Protein AF-A0A5C7QKA4-F1 (afdb_monomer_lite)

Secondary structure (DSSP, 8-state):
-PPPPP--------SS---------PPPEEEE-TTGGGS-S-SS---HHHHS-TT-PPEEP-S--SEEEEEEEEETT-EEEE--EEEEEEESTTSPPEEPPBTTS-SEEE----TTTSEE-SSEEE----HHHHPEE-TT-SEEEEEEEE--EEES--TT-EEEEEE-

Foldseek 3Di:
DDDDDDDDPPPPPPPDPDPDQPDDKDDKDFQFAFLCLQDAQALDDDACVPRAPPVGDWDFAPDRFFWKWKKKKAFQPWFFDDFWKKFKWFAADPDGTDTWAWL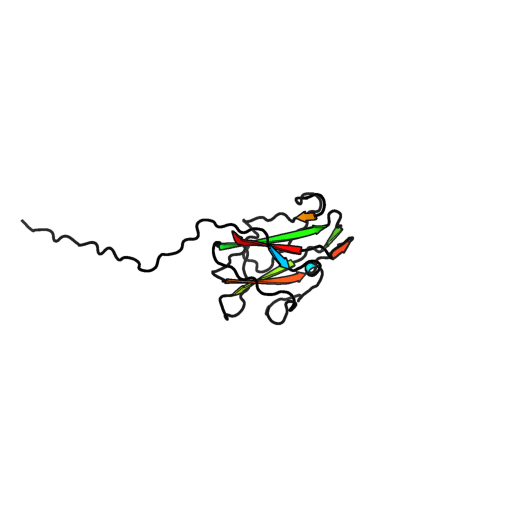QRDRIDTRDDDSPPFDDPPTIGMGDIDNNGGITGNVPGRIMHMGINDGTDTPDDRRGMTMIMMGD

Sequence (168 aa):
MALATATTWQSGRIATGEYIPVGGQSNWQTLIAAGEVATLDAATLTNPDTQIASTRAPIKLLGGGTNLLVRLKYDVGFALTTNPVIKVFGRTGTDGWMPLVNQAALTLTTLVIDTTNDTSDGTFKYTTVYVSLQAMDLLGCQEIVGGVTTALSGVGTTSNAVVQFKVI

Radius of gyration: 21.32 Å; chains: 1; bounding box: 40×47×83 Å

pLDDT: mean 89.73, std 13.05, range [50.25, 98.38]

Structure (mmCIF, N/CA/C/O backbone):
data_AF-A0A5C7QKA4-F1
#
_entry.id   AF-A0A5C7QKA4-F1
#
loop_
_atom_site.group_PDB
_atom_site.id
_atom_site.type_symbol
_atom_site.label_atom_id
_atom_site.label_alt_id
_atom_site.label_comp_id
_atom_site.label_asym_id
_atom_site.label_entity_id
_atom_site.label_seq_id
_atom_site.pdbx_PDB_ins_code
_atom_site.Cartn_x
_atom_site.Cartn_y
_atom_site.Cartn_z
_atom_site.occupancy
_atom_site.B_iso_or_equiv
_atom_site.auth_seq_id
_atom_site.auth_comp_id
_atom_site.auth_asym_id
_atom_site.auth_atom_id
_atom_site.pdbx_PDB_model_num
ATOM 1 N N . MET A 1 1 ? 19.345 32.282 -64.508 1.00 51.41 1 MET A N 1
ATOM 2 C CA . MET A 1 1 ? 18.080 31.839 -63.886 1.00 51.41 1 MET A CA 1
ATOM 3 C C . MET A 1 1 ? 18.351 30.465 -63.288 1.00 51.41 1 MET A C 1
ATOM 5 O O . MET A 1 1 ? 18.479 29.510 -64.039 1.00 51.41 1 MET A O 1
ATOM 9 N N . ALA A 1 2 ? 18.646 30.403 -61.987 1.00 50.25 2 ALA A N 1
ATOM 10 C CA . ALA A 1 2 ? 19.114 29.186 -61.318 1.00 50.25 2 ALA A CA 1
ATOM 11 C C . ALA A 1 2 ? 17.922 28.429 -60.715 1.00 50.25 2 ALA A C 1
ATOM 13 O O . ALA A 1 2 ? 17.112 29.019 -60.003 1.00 50.25 2 ALA A O 1
ATOM 14 N N . LEU A 1 3 ? 17.806 27.146 -61.055 1.00 58.91 3 LEU A N 1
ATOM 15 C CA . LEU A 1 3 ? 16.733 26.248 -60.636 1.00 58.91 3 LEU A CA 1
ATOM 16 C C . LEU A 1 3 ? 17.031 25.745 -59.212 1.00 58.91 3 LEU A C 1
ATOM 18 O O . LEU A 1 3 ? 18.079 25.145 -58.984 1.00 58.91 3 LEU A O 1
ATOM 22 N N . ALA A 1 4 ? 16.144 26.014 -58.252 1.00 59.12 4 ALA A N 1
ATOM 23 C CA . ALA A 1 4 ? 16.288 25.540 -56.878 1.00 59.12 4 ALA A CA 1
ATOM 24 C C . ALA A 1 4 ? 15.958 24.040 -56.788 1.00 59.12 4 ALA A C 1
ATOM 26 O O . ALA A 1 4 ? 14.862 23.613 -57.152 1.00 59.12 4 ALA A O 1
ATOM 27 N N . THR A 1 5 ? 16.909 23.242 -56.305 1.00 70.12 5 THR A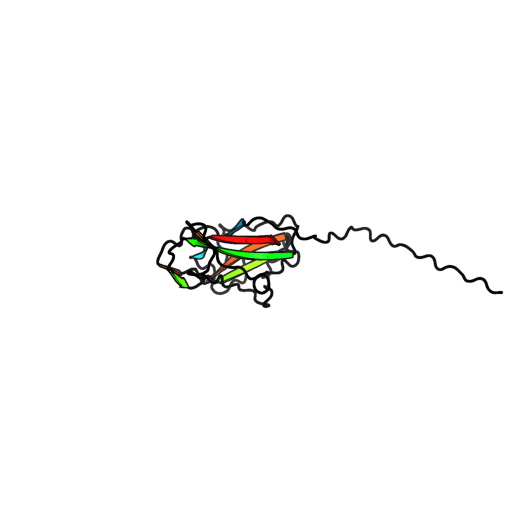 N 1
ATOM 28 C CA . THR A 1 5 ? 16.753 21.801 -56.075 1.00 70.12 5 THR A CA 1
ATOM 29 C C . THR A 1 5 ? 15.836 21.563 -54.874 1.00 70.12 5 THR A C 1
ATOM 31 O O . THR A 1 5 ? 16.138 21.997 -53.764 1.00 70.12 5 THR A O 1
ATOM 34 N N . ALA A 1 6 ? 14.713 20.875 -55.089 1.00 62.97 6 ALA A N 1
ATOM 35 C CA . ALA A 1 6 ? 13.759 20.543 -54.037 1.00 62.97 6 ALA A CA 1
ATOM 36 C C . ALA A 1 6 ? 14.354 19.523 -53.052 1.00 62.97 6 ALA A C 1
ATOM 38 O O . ALA A 1 6 ? 14.707 18.405 -53.429 1.00 62.97 6 ALA A O 1
ATOM 39 N N . THR A 1 7 ? 14.443 19.903 -51.778 1.00 67.81 7 THR A N 1
ATOM 40 C CA . THR A 1 7 ? 14.780 19.001 -50.675 1.00 67.81 7 THR A CA 1
ATOM 41 C C . THR A 1 7 ? 13.595 18.070 -50.425 1.00 67.81 7 THR A C 1
ATOM 43 O O . THR A 1 7 ? 12.557 18.483 -49.910 1.00 67.81 7 THR A O 1
ATOM 46 N N . THR A 1 8 ? 13.722 16.806 -50.815 1.00 62.44 8 THR A N 1
ATOM 47 C CA . THR A 1 8 ? 12.747 15.766 -50.478 1.00 62.44 8 THR A CA 1
ATOM 48 C C . THR A 1 8 ? 12.773 15.506 -48.975 1.00 62.44 8 THR A C 1
ATOM 50 O O . THR A 1 8 ? 13.765 14.999 -48.451 1.00 62.44 8 THR A O 1
ATOM 53 N N . TRP A 1 9 ? 11.676 15.823 -48.289 1.00 56.75 9 TRP A N 1
ATOM 54 C CA . TRP A 1 9 ? 11.421 15.366 -46.927 1.00 56.75 9 TRP A CA 1
ATOM 55 C C . TRP A 1 9 ? 11.345 13.840 -46.925 1.00 56.75 9 TRP A C 1
ATOM 57 O O . TRP A 1 9 ? 10.376 13.254 -47.407 1.00 56.75 9 TRP A O 1
ATOM 67 N N . GLN A 1 10 ? 12.374 13.181 -46.397 1.00 55.84 10 GLN A N 1
ATOM 68 C CA . GLN A 1 10 ? 12.276 11.768 -46.066 1.00 55.84 10 GLN A CA 1
ATOM 69 C C . GLN A 1 10 ? 11.351 11.648 -44.856 1.00 55.84 10 GLN A C 1
ATOM 71 O O . GLN A 1 10 ? 11.748 11.927 -43.727 1.00 55.84 10 GLN A O 1
ATOM 76 N N . SER A 1 11 ? 10.098 11.255 -45.087 1.00 56.69 11 SER A N 1
ATOM 77 C CA . SER A 1 11 ? 9.215 10.814 -44.012 1.00 56.69 11 SER A CA 1
ATOM 78 C C . SER A 1 11 ? 9.767 9.494 -43.474 1.00 56.69 11 SER A C 1
ATOM 80 O O . SER A 1 11 ? 9.413 8.412 -43.951 1.00 56.69 11 SER A O 1
ATOM 82 N N . GLY A 1 12 ? 10.688 9.580 -42.516 1.00 56.38 12 GLY A N 1
ATOM 83 C CA . GLY A 1 12 ? 11.080 8.440 -41.707 1.00 56.38 12 GLY A CA 1
ATOM 84 C C . GLY A 1 12 ? 9.838 7.945 -40.983 1.00 56.38 12 GLY A C 1
ATOM 85 O O . GLY A 1 12 ? 9.370 8.573 -40.037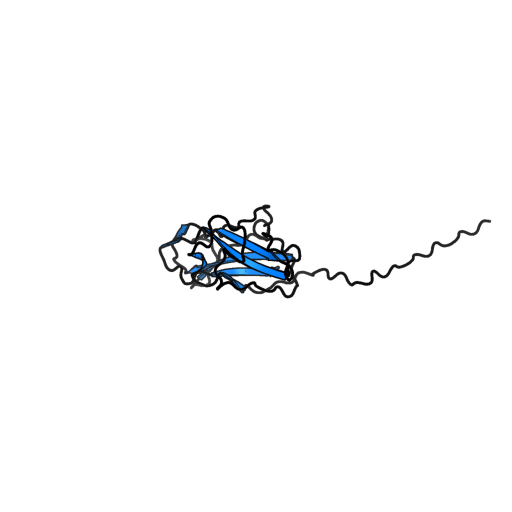 1.00 56.38 12 GLY A O 1
ATOM 86 N N . ARG A 1 13 ? 9.259 6.836 -41.449 1.00 51.62 13 ARG A N 1
ATOM 87 C CA . ARG A 1 13 ? 8.321 6.074 -40.628 1.00 51.62 13 ARG A CA 1
ATOM 88 C C . ARG A 1 13 ? 9.113 5.619 -39.406 1.00 51.62 13 ARG A C 1
ATOM 90 O O . ARG A 1 13 ? 9.989 4.770 -39.547 1.00 51.62 13 ARG A O 1
ATOM 97 N N . ILE A 1 14 ? 8.822 6.181 -38.234 1.00 60.06 14 ILE A N 1
ATOM 98 C CA . ILE A 1 14 ? 9.251 5.601 -36.959 1.00 60.06 14 ILE A CA 1
ATOM 99 C C . ILE A 1 14 ? 8.528 4.256 -36.863 1.00 60.06 14 ILE A C 1
ATOM 101 O O . ILE A 1 14 ? 7.342 4.175 -36.551 1.00 60.06 14 ILE A O 1
ATOM 105 N N . ALA A 1 15 ? 9.218 3.199 -37.282 1.00 56.41 15 ALA A N 1
ATOM 106 C CA . ALA A 1 15 ? 8.706 1.841 -37.335 1.00 56.41 15 ALA A CA 1
ATOM 107 C C . ALA A 1 15 ? 8.800 1.186 -35.953 1.00 56.41 15 ALA A C 1
ATOM 109 O O . ALA A 1 15 ? 9.535 0.230 -35.773 1.00 56.41 15 ALA A O 1
ATOM 110 N N . THR A 1 16 ? 8.043 1.721 -35.001 1.00 63.16 16 THR A N 1
ATOM 111 C CA . THR A 1 16 ? 7.583 1.080 -33.762 1.00 63.16 16 THR A CA 1
ATOM 112 C C . THR A 1 16 ? 6.539 2.034 -33.207 1.00 63.16 16 THR A C 1
ATOM 114 O O . THR A 1 16 ? 6.888 3.152 -32.837 1.00 63.16 16 THR A O 1
ATOM 117 N N . GLY A 1 17 ? 5.261 1.650 -33.226 1.00 57.22 17 GLY A N 1
ATOM 118 C CA . GLY A 1 17 ? 4.212 2.480 -32.642 1.00 57.22 17 GLY A CA 1
ATOM 119 C C . GLY A 1 17 ? 4.546 2.740 -31.179 1.00 57.22 17 GLY A C 1
ATOM 120 O O . GLY A 1 17 ? 4.571 1.806 -30.382 1.00 57.22 17 GLY A O 1
ATOM 121 N N . GLU A 1 18 ? 4.857 3.989 -30.847 1.00 56.31 18 GLU A N 1
ATOM 122 C CA . GLU A 1 18 ? 5.005 4.416 -29.465 1.00 56.31 18 GLU A CA 1
ATOM 123 C C . GLU A 1 18 ? 3.624 4.305 -28.820 1.00 56.31 18 GLU A C 1
ATOM 125 O O . GLU A 1 18 ? 2.688 5.027 -29.176 1.00 56.31 18 GLU A O 1
ATOM 130 N N . TYR A 1 19 ? 3.459 3.322 -27.935 1.00 62.09 19 TYR A N 1
ATOM 131 C CA . TYR A 1 19 ? 2.238 3.192 -27.158 1.00 62.09 19 TYR A CA 1
ATOM 132 C C . TYR A 1 19 ? 2.259 4.278 -26.087 1.00 62.09 19 TYR A C 1
ATOM 134 O O . TYR A 1 19 ? 2.856 4.103 -25.027 1.00 62.09 19 TYR A O 1
ATOM 142 N N . ILE A 1 20 ? 1.632 5.412 -26.388 1.00 59.00 20 ILE A N 1
ATOM 143 C CA . ILE A 1 20 ? 1.390 6.462 -25.404 1.00 59.00 20 ILE A CA 1
ATOM 144 C C . ILE A 1 20 ? 0.131 6.051 -24.631 1.00 59.00 20 ILE A C 1
ATOM 146 O O . ILE A 1 20 ? -0.958 6.058 -25.216 1.00 59.00 20 ILE A O 1
ATOM 150 N N . PRO A 1 21 ? 0.232 5.654 -23.349 1.00 59.06 21 PRO A N 1
ATOM 151 C CA . PRO A 1 21 ? -0.942 5.287 -22.574 1.00 59.06 21 PRO A CA 1
ATOM 152 C C . PRO A 1 21 ? -1.863 6.505 -22.437 1.00 59.06 21 PRO A C 1
ATOM 154 O O . PRO A 1 21 ? -1.551 7.479 -21.756 1.00 59.06 21 PRO A O 1
ATOM 157 N N . VAL A 1 22 ? -3.021 6.445 -23.091 1.00 60.91 22 VAL A N 1
ATOM 158 C CA . VAL A 1 22 ? -4.112 7.401 -22.895 1.00 60.91 22 VAL A CA 1
ATOM 159 C C . VAL A 1 22 ? -4.922 6.961 -21.675 1.00 60.91 22 VAL A C 1
ATOM 161 O O . VAL A 1 22 ? -5.822 6.141 -21.790 1.00 60.91 22 VAL A O 1
ATOM 164 N N . GLY A 1 23 ? -4.528 7.459 -20.497 1.00 63.44 23 GLY A N 1
ATOM 165 C CA . GLY A 1 23 ? -5.250 7.384 -19.216 1.00 63.44 23 GLY A CA 1
ATOM 166 C C . GLY A 1 23 ? -6.100 6.130 -18.982 1.00 63.44 23 GLY A C 1
ATOM 167 O O . GLY A 1 23 ? -7.328 6.204 -19.020 1.00 63.44 23 GLY A O 1
ATOM 168 N N . GLY A 1 24 ? -5.467 4.984 -18.724 1.00 70.44 24 GLY A N 1
ATOM 169 C CA . GLY A 1 24 ? -6.159 3.790 -18.245 1.00 70.44 24 GLY A CA 1
ATOM 170 C C . GLY A 1 24 ? -6.223 3.789 -16.720 1.00 70.44 24 GLY A C 1
ATOM 171 O O . GLY A 1 24 ? -5.209 3.957 -16.056 1.00 70.44 24 GLY A O 1
ATOM 172 N N . GLN A 1 25 ? -7.409 3.577 -16.146 1.00 86.31 25 GLN A N 1
ATOM 173 C CA . GLN A 1 25 ? -7.552 3.361 -14.705 1.00 86.31 25 GLN A CA 1
ATOM 174 C C . GLN A 1 25 ? -7.963 1.924 -14.405 1.00 86.31 25 GLN A C 1
ATOM 176 O O . GLN A 1 25 ? -8.920 1.411 -14.985 1.00 86.31 25 GLN A O 1
ATOM 181 N N . SER A 1 26 ? -7.292 1.297 -13.440 1.00 91.19 26 SER A N 1
ATOM 182 C CA . SER A 1 26 ? -7.712 0.002 -12.905 1.00 91.19 26 SER A CA 1
ATOM 183 C C . SER A 1 26 ? -8.788 0.155 -11.822 1.00 91.19 26 SER A C 1
ATOM 185 O O . SER A 1 26 ? -9.019 1.235 -11.264 1.00 91.19 26 SER A O 1
ATOM 187 N N . ASN A 1 27 ? -9.428 -0.958 -11.465 1.00 93.81 27 ASN A N 1
ATOM 188 C CA . ASN A 1 27 ? -10.133 -1.060 -10.187 1.00 93.81 27 ASN A CA 1
ATOM 189 C C . ASN A 1 27 ? -9.127 -1.133 -9.029 1.00 93.81 27 ASN A C 1
ATOM 191 O O . ASN A 1 27 ? -7.951 -1.443 -9.237 1.00 93.81 27 ASN A O 1
ATOM 195 N N . TRP A 1 28 ? -9.599 -0.865 -7.809 1.00 95.69 28 TRP A N 1
ATOM 196 C CA . TRP A 1 28 ? -8.817 -1.121 -6.601 1.00 95.69 28 TRP A CA 1
ATOM 197 C C . TRP A 1 28 ? -8.614 -2.626 -6.418 1.00 95.69 28 TRP A C 1
ATOM 199 O O . TRP A 1 28 ? -9.577 -3.394 -6.447 1.00 95.69 28 TRP A O 1
ATOM 209 N N . GLN A 1 29 ? -7.370 -3.035 -6.212 1.00 95.88 29 GLN A N 1
ATOM 210 C CA . GLN A 1 29 ? -6.958 -4.422 -6.011 1.00 95.88 29 GLN A CA 1
ATOM 211 C C . GLN A 1 29 ? -6.142 -4.545 -4.723 1.00 95.88 29 GLN A C 1
ATOM 213 O O . GLN A 1 29 ? -5.640 -3.555 -4.200 1.00 95.88 29 GLN A O 1
ATOM 218 N N . THR A 1 30 ? -6.037 -5.752 -4.176 1.00 96.75 30 THR A N 1
ATOM 219 C CA . THR A 1 30 ? -5.300 -6.002 -2.930 1.00 96.75 30 THR A CA 1
ATOM 220 C C . THR A 1 30 ? -3.793 -5.984 -3.178 1.00 96.75 30 THR A C 1
ATOM 222 O O . THR A 1 30 ? -3.312 -6.729 -4.024 1.00 96.75 30 THR A O 1
ATOM 225 N N . LEU A 1 31 ? -3.063 -5.159 -2.421 1.00 96.38 31 LEU A N 1
ATOM 226 C CA . LEU A 1 31 ? -1.596 -5.128 -2.376 1.00 96.38 31 LEU A CA 1
ATOM 227 C C . LEU A 1 31 ? -1.052 -5.948 -1.200 1.00 96.38 31 LEU A C 1
ATOM 229 O O . LEU A 1 31 ? -0.144 -6.752 -1.373 1.00 96.38 31 LEU A O 1
ATOM 233 N N . ILE A 1 32 ? -1.610 -5.732 -0.005 1.00 96.75 32 ILE A N 1
ATOM 234 C CA . ILE A 1 32 ? -1.278 -6.462 1.227 1.00 96.75 32 ILE A CA 1
ATOM 235 C C . ILE A 1 32 ? -2.584 -7.023 1.774 1.00 96.75 32 ILE A C 1
ATOM 237 O O . ILE A 1 32 ? -3.567 -6.283 1.892 1.00 96.75 32 ILE A O 1
ATOM 241 N N . ALA A 1 33 ? -2.601 -8.326 2.058 1.00 96.38 33 ALA A N 1
ATOM 242 C CA . ALA A 1 33 ? -3.812 -9.042 2.429 1.00 96.38 33 ALA A CA 1
ATOM 243 C C . ALA A 1 33 ? -4.352 -8.614 3.804 1.00 96.38 33 ALA A C 1
ATOM 245 O O . ALA A 1 33 ? -3.715 -7.879 4.562 1.00 96.38 33 ALA A O 1
ATOM 246 N N . ALA A 1 34 ? -5.568 -9.069 4.106 1.00 96.25 34 ALA A N 1
ATOM 247 C CA . ALA A 1 34 ? -6.276 -8.717 5.329 1.00 96.25 34 ALA A CA 1
ATOM 248 C C . ALA A 1 34 ? -5.468 -9.114 6.578 1.00 96.25 34 ALA A C 1
ATOM 250 O O . ALA A 1 34 ? -4.982 -10.240 6.677 1.00 96.25 34 ALA A O 1
ATOM 251 N N . GLY A 1 35 ? -5.290 -8.173 7.509 1.00 94.88 35 GLY A N 1
ATOM 252 C CA . GLY A 1 35 ? -4.571 -8.382 8.770 1.00 94.88 35 GLY A CA 1
ATOM 253 C C . GLY A 1 35 ? -3.049 -8.299 8.663 1.00 94.88 35 GLY A C 1
ATOM 254 O O . GLY A 1 35 ? -2.380 -7.999 9.651 1.00 94.88 35 GLY A O 1
ATOM 255 N N . GLU A 1 36 ? -2.486 -8.469 7.469 1.00 96.44 36 GLU A N 1
ATOM 256 C CA . GLU A 1 36 ? -1.035 -8.460 7.281 1.00 96.44 36 GLU A CA 1
ATOM 257 C C . GLU A 1 36 ? -0.420 -7.067 7.483 1.00 96.44 36 GLU A C 1
ATOM 259 O O . GLU A 1 36 ? 0.742 -6.962 7.859 1.00 96.44 36 GLU A O 1
ATOM 264 N N . VAL A 1 37 ? -1.201 -5.991 7.326 1.00 96.75 37 VAL A N 1
ATOM 265 C CA . VAL A 1 37 ? -0.745 -4.611 7.580 1.00 96.75 37 VAL A CA 1
ATOM 266 C C . VAL A 1 37 ? -0.427 -4.337 9.060 1.00 96.75 37 VAL A C 1
ATOM 268 O O . VAL A 1 37 ? 0.275 -3.378 9.376 1.00 96.75 37 VAL A O 1
ATOM 271 N N . ALA A 1 38 ? -0.916 -5.178 9.976 1.00 96.69 38 ALA A N 1
ATOM 272 C CA . ALA A 1 38 ? -0.594 -5.116 11.402 1.00 96.69 38 ALA A CA 1
ATOM 273 C C . ALA A 1 38 ? 0.694 -5.880 11.765 1.00 96.69 38 ALA A C 1
ATOM 275 O O . ALA A 1 38 ? 1.092 -5.896 12.929 1.00 96.69 38 ALA A O 1
ATOM 276 N N . THR A 1 39 ? 1.356 -6.502 10.785 1.00 96.38 39 THR A N 1
ATOM 277 C CA . THR A 1 39 ? 2.625 -7.211 10.975 1.00 96.38 39 THR A CA 1
ATOM 278 C C . THR A 1 39 ? 3.740 -6.463 10.258 1.00 96.38 39 THR A C 1
ATOM 280 O O . THR A 1 39 ? 3.633 -6.139 9.079 1.00 96.38 39 THR A O 1
ATOM 283 N N . LEU A 1 40 ? 4.818 -6.176 10.984 1.00 97.00 40 LEU A N 1
ATOM 284 C CA . LEU A 1 40 ? 6.020 -5.576 10.418 1.00 97.00 40 LEU A CA 1
ATOM 285 C C . LEU A 1 40 ? 6.784 -6.627 9.603 1.00 97.00 40 LEU A C 1
ATOM 287 O O . LEU A 1 40 ? 7.111 -7.679 10.146 1.00 97.00 40 LEU A O 1
ATOM 291 N N . ASP A 1 41 ? 7.131 -6.317 8.353 1.00 97.44 41 ASP A N 1
ATOM 292 C CA . ASP A 1 41 ? 8.052 -7.152 7.569 1.00 97.44 41 ASP A CA 1
ATOM 293 C C . ASP A 1 41 ? 9.504 -6.860 7.967 1.00 97.44 41 ASP A C 1
ATOM 295 O O . ASP A 1 41 ? 10.243 -7.738 8.405 1.00 97.44 41 ASP A O 1
ATOM 299 N N . ALA A 1 42 ? 9.911 -5.590 7.872 1.00 97.06 42 ALA A N 1
ATOM 300 C CA . ALA A 1 42 ? 11.199 -5.112 8.360 1.00 97.06 42 ALA A CA 1
ATOM 301 C C . ALA A 1 42 ? 11.158 -3.599 8.589 1.00 97.06 42 ALA A C 1
ATOM 303 O O . ALA A 1 42 ? 10.588 -2.866 7.787 1.00 97.06 42 ALA A O 1
ATOM 304 N N . ALA A 1 43 ? 11.841 -3.106 9.627 1.00 95.50 43 ALA A N 1
ATOM 305 C CA . ALA A 1 43 ? 11.967 -1.662 9.864 1.00 95.50 43 ALA A CA 1
ATOM 306 C C . ALA A 1 43 ? 12.642 -0.935 8.682 1.00 95.50 43 ALA A C 1
ATOM 308 O O . ALA A 1 43 ? 12.269 0.185 8.338 1.00 95.50 43 ALA A O 1
ATOM 309 N N . THR A 1 44 ? 13.587 -1.613 8.020 1.00 96.38 44 THR A N 1
ATOM 310 C CA . THR A 1 44 ? 14.250 -1.143 6.799 1.00 96.38 44 THR A CA 1
ATOM 311 C C . THR A 1 44 ? 14.136 -2.211 5.714 1.00 96.38 44 THR A C 1
ATOM 313 O O . THR A 1 44 ? 14.844 -3.219 5.743 1.00 96.38 44 THR A O 1
ATOM 316 N N . LEU A 1 45 ? 13.253 -1.979 4.740 1.00 96.12 45 LEU A N 1
ATOM 317 C CA . LEU A 1 45 ? 13.076 -2.851 3.576 1.00 96.12 45 LEU A CA 1
ATOM 318 C C . LEU A 1 45 ? 14.055 -2.473 2.454 1.00 96.12 45 LEU A C 1
ATOM 320 O O . LEU A 1 45 ? 13.989 -1.371 1.893 1.00 96.12 45 LEU A O 1
ATOM 324 N N . THR A 1 46 ? 14.949 -3.399 2.121 1.00 96.06 46 THR A N 1
ATOM 325 C CA . THR A 1 46 ? 15.964 -3.296 1.063 1.00 96.06 46 THR A CA 1
ATOM 326 C C . THR A 1 46 ? 15.854 -4.415 0.030 1.00 96.06 46 THR A C 1
ATOM 328 O O . THR A 1 46 ? 16.120 -4.154 -1.138 1.00 96.06 46 THR A O 1
ATOM 331 N N . ASN A 1 47 ? 15.436 -5.621 0.427 1.00 94.56 47 ASN A N 1
ATOM 332 C CA . ASN A 1 47 ? 15.263 -6.772 -0.452 1.00 94.56 47 ASN A CA 1
ATOM 333 C C . ASN A 1 47 ? 13.865 -7.401 -0.277 1.00 94.56 47 ASN A C 1
ATOM 335 O O . ASN A 1 47 ? 13.630 -8.116 0.701 1.00 94.56 47 ASN A O 1
ATOM 339 N N . PRO A 1 48 ? 12.945 -7.176 -1.231 1.00 95.06 48 PRO A N 1
ATOM 340 C CA . PRO A 1 48 ? 11.600 -7.741 -1.185 1.00 95.06 48 PRO A CA 1
ATOM 341 C C . PRO A 1 48 ? 11.548 -9.267 -1.137 1.00 95.06 48 PRO A C 1
ATOM 343 O O . PRO A 1 48 ? 10.704 -9.799 -0.425 1.00 95.06 48 PRO A O 1
ATOM 346 N N . ASP A 1 49 ? 12.450 -9.968 -1.832 1.00 93.94 49 ASP A N 1
ATOM 347 C CA . ASP A 1 49 ? 12.379 -11.431 -1.972 1.00 93.94 49 ASP A CA 1
ATOM 348 C C . ASP A 1 49 ? 12.609 -12.170 -0.646 1.00 93.94 49 ASP A C 1
ATOM 350 O O . ASP A 1 49 ? 12.169 -13.307 -0.483 1.00 93.94 49 ASP A O 1
ATOM 354 N N . THR A 1 50 ? 13.315 -11.545 0.301 1.00 94.44 50 THR A N 1
ATOM 355 C CA . THR A 1 50 ? 13.671 -12.169 1.584 1.00 94.44 50 THR A CA 1
ATOM 356 C C . THR A 1 50 ? 13.001 -11.528 2.788 1.00 94.44 50 THR A C 1
ATOM 358 O O . THR A 1 50 ? 12.941 -12.159 3.842 1.00 94.44 50 THR A O 1
ATOM 361 N N . GLN A 1 51 ? 12.537 -10.282 2.668 1.00 96.44 51 GLN A N 1
ATOM 362 C CA . GLN A 1 51 ? 12.002 -9.533 3.804 1.00 96.44 51 GLN A CA 1
ATOM 363 C C . GLN A 1 51 ? 10.480 -9.435 3.801 1.00 96.44 51 GLN A C 1
ATOM 365 O O . GLN A 1 51 ? 9.903 -9.326 4.875 1.00 96.44 51 GLN A O 1
ATOM 370 N N . ILE A 1 52 ? 9.829 -9.459 2.636 1.00 94.25 52 ILE A N 1
ATOM 371 C CA . ILE A 1 52 ? 8.366 -9.426 2.566 1.00 94.25 52 ILE A CA 1
ATOM 372 C C . ILE A 1 52 ? 7.835 -10.843 2.775 1.00 94.25 52 ILE A C 1
ATOM 374 O O . ILE A 1 52 ? 8.391 -11.806 2.243 1.00 94.25 52 ILE A O 1
ATOM 378 N N . ALA A 1 53 ? 6.754 -10.972 3.547 1.00 86.44 53 ALA A N 1
ATOM 379 C CA . ALA A 1 53 ? 6.091 -12.253 3.761 1.00 86.44 53 ALA A CA 1
ATOM 380 C C . ALA A 1 53 ? 5.842 -12.998 2.434 1.00 86.44 53 ALA A C 1
ATOM 382 O O . ALA A 1 53 ? 5.263 -12.450 1.496 1.00 86.44 53 ALA A O 1
ATOM 383 N N . SER A 1 54 ? 6.231 -14.274 2.374 1.00 79.25 54 SER A N 1
ATOM 384 C CA . SER A 1 54 ? 6.127 -15.110 1.166 1.00 79.25 54 SER A CA 1
ATOM 385 C C . SER A 1 54 ? 4.690 -15.347 0.689 1.00 79.25 54 SER A C 1
ATOM 387 O O . SER A 1 54 ? 4.473 -15.781 -0.441 1.00 79.25 54 SER A O 1
ATOM 389 N N . THR A 1 55 ? 3.699 -15.039 1.529 1.00 82.06 55 THR A N 1
ATOM 390 C CA . THR A 1 55 ? 2.274 -15.017 1.176 1.00 82.06 55 THR A CA 1
ATOM 391 C C . THR A 1 55 ? 1.926 -13.902 0.188 1.00 82.06 55 THR A C 1
ATOM 393 O O . THR A 1 55 ? 0.907 -13.995 -0.498 1.00 82.06 55 THR A O 1
ATOM 396 N N . ARG A 1 56 ? 2.765 -12.864 0.062 1.00 86.12 56 ARG A N 1
ATOM 397 C CA . ARG A 1 56 ? 2.540 -11.724 -0.834 1.00 86.12 56 ARG A CA 1
ATOM 398 C C . ARG A 1 56 ? 3.209 -11.950 -2.179 1.00 86.12 56 ARG A C 1
ATOM 400 O O . ARG A 1 56 ? 4.369 -11.609 -2.397 1.00 86.12 56 ARG A O 1
ATOM 407 N N . ALA A 1 57 ? 2.441 -12.523 -3.098 1.00 86.38 57 ALA A N 1
ATOM 408 C CA . ALA A 1 57 ? 2.877 -12.693 -4.474 1.00 86.38 57 ALA A CA 1
ATOM 409 C C . ALA A 1 57 ? 3.028 -11.332 -5.186 1.00 86.38 57 ALA A C 1
ATOM 411 O O . ALA A 1 57 ? 2.174 -10.456 -5.014 1.00 86.38 57 ALA A O 1
ATOM 412 N N . PRO A 1 58 ? 4.058 -11.165 -6.037 1.00 92.00 58 PRO A N 1
ATOM 413 C CA . PRO A 1 58 ? 4.143 -10.044 -6.960 1.00 92.00 58 PRO A CA 1
ATOM 414 C C . PRO A 1 58 ? 2.885 -9.906 -7.813 1.00 92.00 58 PRO A C 1
ATOM 416 O O . PRO A 1 58 ? 2.380 -10.876 -8.386 1.00 92.00 58 PRO A O 1
ATOM 419 N N . ILE A 1 59 ? 2.403 -8.678 -7.937 1.00 93.50 59 ILE A N 1
ATOM 420 C CA . ILE A 1 59 ? 1.291 -8.334 -8.814 1.00 93.50 59 ILE A CA 1
ATOM 421 C C . ILE A 1 59 ? 1.852 -8.007 -10.189 1.00 93.50 59 ILE A C 1
ATOM 423 O O . ILE A 1 59 ? 2.710 -7.138 -10.316 1.00 93.50 59 ILE A O 1
ATOM 427 N N . LYS A 1 60 ? 1.310 -8.654 -11.222 1.00 93.38 60 LYS A N 1
ATOM 428 C CA . LYS A 1 60 ? 1.652 -8.376 -12.618 1.00 93.38 60 LYS A CA 1
ATOM 429 C C . LYS A 1 60 ? 0.759 -7.280 -13.185 1.00 93.38 60 LYS A C 1
ATOM 431 O O . LYS A 1 60 ? -0.465 -7.403 -13.186 1.00 93.38 60 LYS A O 1
ATOM 436 N N . LEU A 1 61 ? 1.382 -6.234 -13.706 1.00 91.62 61 LEU A N 1
ATOM 437 C CA . LEU A 1 61 ? 0.739 -5.140 -14.413 1.00 91.62 61 LEU A CA 1
ATOM 438 C C . LEU A 1 61 ? 0.646 -5.504 -15.896 1.00 91.62 61 LEU A C 1
ATOM 440 O O . LEU A 1 61 ? 1.654 -5.723 -16.561 1.00 91.62 61 LEU A O 1
ATOM 444 N N . LEU A 1 62 ? -0.571 -5.554 -16.435 1.00 83.81 62 LEU A N 1
ATOM 445 C CA . LEU A 1 62 ? -0.823 -5.898 -17.843 1.00 83.81 62 LEU A CA 1
ATOM 446 C C . LEU A 1 62 ? -0.666 -4.690 -18.795 1.00 83.81 62 LEU A C 1
ATOM 448 O O . LEU A 1 62 ? -1.175 -4.709 -19.913 1.00 83.81 62 LEU A O 1
ATOM 452 N N . GLY A 1 63 ? 0.039 -3.645 -18.348 1.00 73.56 63 GLY A N 1
ATOM 453 C CA . GLY A 1 63 ? 0.141 -2.344 -19.015 1.00 73.56 63 GLY A CA 1
ATOM 454 C C . GLY A 1 63 ? -1.065 -1.429 -18.756 1.00 73.56 63 GLY A C 1
ATOM 455 O O . GLY A 1 63 ? -2.092 -1.863 -18.238 1.00 73.56 63 GLY A O 1
ATOM 456 N N . GLY A 1 64 ? -0.939 -0.143 -19.110 1.00 75.69 64 GLY A N 1
ATOM 457 C CA . GLY A 1 64 ? -2.080 0.786 -19.176 1.00 75.69 64 GLY A CA 1
ATOM 458 C C . GLY A 1 64 ? -2.122 1.954 -18.183 1.00 75.69 64 GLY A C 1
ATOM 459 O O . GLY A 1 64 ? -3.088 2.705 -18.234 1.00 75.69 64 GLY A O 1
ATOM 460 N N . GLY A 1 65 ? -1.101 2.171 -17.352 1.00 84.12 65 GLY A N 1
ATOM 461 C CA . GLY A 1 65 ? -0.988 3.381 -16.528 1.00 84.12 65 GLY A CA 1
ATOM 462 C C . GLY A 1 65 ? 0.454 3.683 -16.142 1.00 84.12 65 GLY A C 1
ATOM 463 O O . GLY A 1 65 ? 1.340 2.844 -16.314 1.00 84.12 65 GLY A O 1
ATOM 464 N N . THR A 1 66 ? 0.687 4.907 -15.681 1.00 90.94 66 THR A N 1
ATOM 465 C CA . THR A 1 66 ? 2.024 5.425 -15.351 1.00 90.94 66 THR A CA 1
ATOM 466 C C . THR A 1 66 ? 2.225 5.559 -13.853 1.00 90.94 66 THR A C 1
ATOM 468 O O . THR A 1 66 ? 3.361 5.534 -13.388 1.00 90.94 66 THR A O 1
ATOM 471 N N . ASN A 1 67 ? 1.134 5.655 -13.091 1.00 93.94 67 ASN A N 1
ATOM 472 C CA . ASN A 1 67 ? 1.196 5.876 -11.660 1.00 93.94 67 ASN A CA 1
ATOM 473 C C . ASN A 1 67 ? 0.443 4.800 -10.880 1.00 93.94 67 ASN A C 1
ATOM 475 O O . ASN A 1 67 ? -0.593 4.283 -11.297 1.00 93.94 67 ASN A O 1
ATOM 479 N N . LEU A 1 68 ? 0.945 4.523 -9.684 1.00 95.25 68 LEU A N 1
ATOM 480 C CA . LEU A 1 68 ? 0.320 3.679 -8.683 1.00 95.25 68 LEU A CA 1
ATOM 481 C C . LEU A 1 68 ? -0.213 4.545 -7.541 1.00 95.25 68 LEU A C 1
ATOM 483 O O . LEU A 1 68 ? 0.510 5.346 -6.954 1.00 95.25 68 LEU A O 1
ATOM 487 N N . LEU A 1 69 ? -1.475 4.343 -7.188 1.00 96.44 69 LEU A N 1
ATOM 488 C CA . LEU A 1 69 ? -2.081 4.857 -5.968 1.00 96.44 69 LEU A CA 1
ATOM 489 C C . LEU A 1 69 ? -2.194 3.733 -4.949 1.00 96.44 69 LEU A C 1
ATOM 491 O O . LEU A 1 69 ? -2.531 2.607 -5.314 1.00 96.44 69 LEU A O 1
ATOM 495 N N . VAL A 1 70 ? -2.001 4.050 -3.670 1.00 97.44 70 VAL A N 1
ATOM 496 C CA . VAL A 1 70 ? -2.167 3.092 -2.575 1.00 97.44 70 VAL A CA 1
ATOM 497 C C . VAL A 1 70 ? -3.047 3.692 -1.484 1.00 97.44 70 VAL A C 1
ATOM 499 O O . VAL A 1 70 ? -2.910 4.865 -1.148 1.00 97.44 70 VAL A O 1
ATOM 502 N N . ARG A 1 71 ? -3.956 2.885 -0.934 1.00 97.81 71 ARG A N 1
ATOM 503 C CA . ARG A 1 71 ? -4.832 3.251 0.186 1.00 97.81 71 ARG A CA 1
ATOM 504 C C . ARG A 1 71 ? -4.950 2.112 1.187 1.00 97.81 71 ARG A C 1
ATOM 506 O O . ARG A 1 71 ? -4.746 0.951 0.839 1.00 97.81 71 ARG A O 1
ATOM 513 N N . LEU A 1 72 ? -5.370 2.432 2.401 1.00 98.38 72 LEU A N 1
ATOM 514 C CA . LEU A 1 72 ? -5.764 1.457 3.407 1.00 98.38 72 LEU A CA 1
ATOM 515 C C . LEU A 1 72 ? -7.291 1.382 3.498 1.00 98.38 72 LEU A C 1
ATOM 517 O O . LEU A 1 72 ? -7.966 2.403 3.613 1.00 98.38 72 LEU A O 1
ATOM 521 N N . LYS A 1 73 ? -7.817 0.160 3.476 1.00 98.12 73 LYS A N 1
ATOM 522 C CA . LYS A 1 73 ? -9.178 -0.188 3.889 1.00 98.12 73 LYS A CA 1
ATOM 523 C C . LYS A 1 73 ? -9.117 -0.710 5.326 1.00 98.12 73 LYS A C 1
ATOM 525 O O . LYS A 1 73 ? -8.313 -1.600 5.590 1.00 98.12 73 LYS A O 1
ATOM 530 N N . TYR A 1 74 ? -9.948 -0.198 6.228 1.00 98.06 74 TYR A N 1
ATOM 531 C CA . TYR A 1 74 ? -9.970 -0.588 7.646 1.00 98.06 74 TYR A CA 1
ATOM 532 C C . TYR A 1 74 ? -11.395 -0.573 8.220 1.00 98.06 74 TYR A C 1
ATOM 534 O O . TYR A 1 74 ? -12.283 0.042 7.634 1.00 98.06 74 TYR A O 1
ATOM 542 N N . ASP A 1 75 ? -11.644 -1.279 9.327 1.00 97.75 75 ASP A N 1
ATOM 543 C CA . ASP A 1 75 ? -12.982 -1.369 9.933 1.00 97.75 75 ASP A CA 1
ATOM 544 C C . ASP A 1 75 ? -13.465 -0.011 10.478 1.00 97.75 75 ASP A C 1
ATOM 546 O O . ASP A 1 75 ? -12.707 0.753 11.086 1.00 97.75 75 ASP A O 1
ATOM 550 N N . VAL A 1 76 ? -14.759 0.284 10.314 1.00 96.25 76 VAL A N 1
ATOM 551 C CA . VAL A 1 76 ? -15.395 1.417 11.003 1.00 96.25 76 VAL A CA 1
ATOM 552 C C . VAL A 1 76 ? -15.283 1.219 12.519 1.00 96.25 76 VAL A C 1
ATOM 554 O O . VAL A 1 76 ? -15.518 0.133 13.040 1.00 96.25 76 VAL A O 1
ATOM 557 N N . GLY A 1 77 ? -14.934 2.285 13.243 1.00 93.00 77 GLY A N 1
ATOM 558 C CA . GLY A 1 77 ? -14.751 2.242 14.698 1.00 93.00 77 GLY A CA 1
ATOM 559 C C . GLY A 1 77 ? -13.350 1.820 15.149 1.00 93.00 77 GLY A C 1
ATOM 560 O O . GLY A 1 77 ? -13.093 1.805 16.350 1.00 93.00 77 GLY A O 1
ATOM 561 N N . PHE A 1 78 ? -12.430 1.532 14.220 1.00 95.62 78 PHE A N 1
ATOM 562 C CA . PHE A 1 78 ? -11.014 1.370 14.544 1.00 95.62 78 PHE A CA 1
ATOM 563 C C . PHE A 1 78 ? -10.446 2.655 15.166 1.00 95.62 78 PHE A C 1
ATOM 565 O O . PHE A 1 78 ? -10.558 3.742 14.591 1.00 95.62 78 PHE A O 1
ATOM 572 N N . ALA A 1 79 ? -9.816 2.530 16.333 1.00 94.69 79 ALA A N 1
ATOM 573 C CA . ALA A 1 79 ? -9.167 3.633 17.028 1.00 94.69 79 ALA A CA 1
ATOM 574 C C . ALA A 1 79 ? -7.651 3.556 16.824 1.00 94.69 79 ALA A C 1
ATOM 576 O O . ALA A 1 79 ? -6.970 2.694 17.378 1.00 94.69 79 ALA A O 1
ATOM 577 N N . LEU A 1 80 ? -7.127 4.473 16.015 1.00 95.69 80 LEU A N 1
ATOM 578 C CA . LEU A 1 80 ? -5.725 4.519 15.618 1.00 95.69 80 LEU A CA 1
ATOM 579 C C . LEU A 1 80 ? -4.777 4.752 16.805 1.00 95.69 80 LEU A C 1
ATOM 581 O O . LEU A 1 80 ? -4.981 5.658 17.608 1.00 95.69 80 LEU A O 1
ATOM 585 N N . THR A 1 81 ? -3.683 3.990 16.856 1.00 96.44 81 THR A N 1
ATOM 586 C CA . THR A 1 81 ? -2.486 4.311 17.653 1.00 96.44 81 THR A CA 1
ATOM 587 C C . THR A 1 81 ? -1.308 4.666 16.748 1.00 96.44 81 THR A C 1
ATOM 589 O O . THR A 1 81 ? -0.656 5.680 16.972 1.00 96.44 81 THR A O 1
ATOM 592 N N . THR A 1 82 ? -1.046 3.872 15.703 1.00 97.38 82 THR A N 1
ATOM 593 C CA . THR A 1 82 ? 0.046 4.113 14.742 1.00 97.38 82 THR A CA 1
ATOM 594 C C . THR A 1 82 ? -0.433 3.910 13.311 1.00 97.38 82 THR A C 1
ATOM 596 O O . THR A 1 82 ? -1.028 2.879 12.995 1.00 97.38 82 THR A O 1
ATOM 599 N N . ASN A 1 83 ? -0.137 4.880 12.439 1.00 97.88 83 ASN A N 1
ATOM 600 C CA . ASN A 1 83 ? -0.368 4.752 11.000 1.00 97.88 83 ASN A CA 1
ATOM 601 C C . ASN A 1 83 ? 0.625 3.760 10.386 1.00 97.88 83 ASN A C 1
ATOM 603 O O . ASN A 1 83 ? 1.820 3.850 10.684 1.00 97.88 83 ASN A O 1
ATOM 607 N N . PRO A 1 84 ? 0.180 2.867 9.489 1.00 97.81 84 PRO A N 1
ATOM 608 C CA . PRO A 1 84 ? 1.098 1.988 8.809 1.00 97.81 84 PRO A CA 1
ATOM 609 C C . PRO A 1 84 ? 1.919 2.769 7.784 1.00 97.81 84 PRO A C 1
ATOM 611 O O . PRO A 1 84 ? 1.420 3.660 7.087 1.00 97.81 84 PRO A O 1
ATOM 614 N N . VAL A 1 85 ? 3.187 2.392 7.677 1.00 97.94 85 VAL A N 1
ATOM 615 C CA . VAL A 1 85 ? 4.103 2.894 6.654 1.00 97.94 85 VAL A CA 1
ATOM 616 C C . VAL A 1 85 ? 4.459 1.727 5.758 1.00 97.94 85 VAL A C 1
ATOM 618 O O . VAL A 1 85 ? 4.839 0.658 6.242 1.00 97.94 85 VAL A O 1
ATOM 621 N N . ILE A 1 86 ? 4.311 1.934 4.456 1.00 97.56 86 ILE A N 1
ATOM 622 C CA . ILE A 1 86 ? 4.599 0.926 3.446 1.00 97.56 86 ILE A CA 1
ATOM 623 C C . ILE A 1 86 ? 5.726 1.377 2.526 1.00 97.56 86 ILE A C 1
ATOM 625 O O . ILE A 1 86 ? 5.954 2.572 2.314 1.00 97.56 86 ILE A O 1
ATOM 629 N N . LYS A 1 87 ? 6.386 0.391 1.929 1.00 97.81 87 LYS A N 1
ATOM 630 C CA . LYS A 1 87 ? 7.328 0.561 0.830 1.00 97.81 87 LYS A CA 1
ATOM 631 C C . LYS A 1 87 ? 6.877 -0.308 -0.331 1.00 97.81 87 LYS A C 1
ATOM 633 O O . LYS A 1 87 ? 6.610 -1.495 -0.139 1.00 97.81 87 LYS A O 1
ATOM 638 N N . VAL A 1 88 ? 6.790 0.281 -1.518 1.00 97.50 88 VAL A N 1
ATOM 639 C CA . VAL A 1 88 ? 6.439 -0.444 -2.741 1.00 97.50 88 VAL A CA 1
ATOM 640 C C . VAL A 1 88 ? 7.681 -0.583 -3.599 1.00 97.50 88 VAL A C 1
ATOM 642 O O . VAL A 1 88 ? 8.466 0.355 -3.740 1.00 97.50 88 VAL A O 1
ATOM 645 N N . PHE A 1 89 ? 7.855 -1.769 -4.158 1.00 97.94 89 PHE A N 1
ATOM 646 C CA . PHE A 1 89 ? 8.913 -2.077 -5.099 1.00 97.94 89 PHE A CA 1
ATOM 647 C C . PHE A 1 89 ? 8.306 -2.447 -6.439 1.00 97.94 89 PHE A C 1
ATOM 649 O O . PHE A 1 89 ? 7.223 -3.031 -6.490 1.00 97.94 89 PHE A O 1
ATOM 656 N N . GLY A 1 90 ? 9.026 -2.123 -7.504 1.00 97.19 90 GLY A N 1
ATOM 657 C CA . GLY A 1 90 ? 8.719 -2.558 -8.852 1.00 97.19 90 GLY A CA 1
ATOM 658 C C . GLY A 1 90 ? 9.911 -3.254 -9.498 1.00 97.19 90 GLY A C 1
ATOM 659 O O . GLY A 1 90 ? 11.055 -3.065 -9.080 1.00 97.19 90 GLY A O 1
ATOM 660 N N . ARG A 1 91 ? 9.640 -4.077 -10.510 1.00 96.31 91 ARG A N 1
ATOM 661 C CA . ARG A 1 91 ? 10.659 -4.632 -11.412 1.00 96.31 91 ARG A CA 1
ATOM 662 C C . ARG A 1 91 ? 10.079 -4.943 -12.790 1.00 96.31 91 ARG A C 1
ATOM 664 O O . ARG A 1 91 ? 8.860 -4.931 -12.981 1.00 96.31 91 ARG A O 1
ATOM 671 N N . THR A 1 92 ? 10.957 -5.276 -13.728 1.00 94.62 92 THR A N 1
ATOM 672 C CA . THR A 1 92 ? 10.602 -5.762 -15.065 1.00 94.62 92 THR A CA 1
ATOM 673 C C . THR A 1 92 ? 11.225 -7.138 -15.275 1.00 94.62 92 THR A C 1
ATOM 675 O O . THR A 1 92 ? 12.434 -7.306 -15.163 1.00 94.62 92 THR A O 1
ATOM 678 N N . GLY A 1 93 ? 10.403 -8.155 -15.543 1.00 89.75 93 GLY A N 1
ATOM 679 C CA . GLY A 1 93 ? 10.882 -9.528 -15.724 1.00 89.75 93 GLY A CA 1
ATOM 680 C C . GLY A 1 93 ? 11.678 -10.052 -14.521 1.00 89.75 93 GLY A C 1
ATOM 681 O O . GLY A 1 93 ? 11.155 -10.153 -13.416 1.00 89.75 93 GLY A O 1
ATOM 682 N N . THR A 1 94 ? 12.939 -10.419 -14.751 1.00 91.38 94 THR A N 1
ATOM 683 C CA . THR A 1 94 ? 13.852 -10.967 -13.731 1.00 91.38 94 THR A CA 1
ATOM 684 C C . THR A 1 94 ? 14.801 -9.924 -13.140 1.00 91.38 94 THR A C 1
ATOM 686 O O . THR A 1 94 ? 15.752 -10.297 -12.453 1.00 91.38 94 THR A O 1
ATOM 689 N N . ASP A 1 95 ? 14.590 -8.642 -13.437 1.00 94.88 95 ASP A N 1
ATOM 690 C CA . ASP A 1 95 ? 15.435 -7.570 -12.920 1.00 94.88 95 ASP A CA 1
ATOM 691 C C . ASP A 1 95 ? 15.331 -7.459 -11.395 1.00 94.88 95 ASP A C 1
ATOM 693 O O . ASP A 1 95 ? 14.362 -7.895 -10.765 1.00 94.88 95 ASP A O 1
ATOM 697 N N . GLY A 1 96 ? 16.350 -6.849 -10.790 1.00 95.38 96 GLY A N 1
ATOM 698 C CA . GLY A 1 96 ? 16.339 -6.559 -9.363 1.00 95.38 96 GLY A CA 1
ATOM 699 C C . GLY A 1 96 ? 15.172 -5.646 -8.989 1.00 95.38 96 GLY A C 1
ATOM 700 O O . GLY A 1 96 ? 14.824 -4.721 -9.723 1.00 95.38 96 GLY A O 1
ATOM 701 N N . TRP A 1 97 ? 14.587 -5.888 -7.818 1.00 97.25 97 TRP A N 1
ATOM 702 C CA . TRP A 1 97 ? 13.578 -5.000 -7.258 1.00 97.25 97 TRP A CA 1
ATOM 703 C C . TRP A 1 97 ? 14.140 -3.597 -7.038 1.00 97.25 97 TRP A C 1
ATOM 705 O O . TRP A 1 97 ? 15.156 -3.427 -6.362 1.00 97.25 97 TRP A O 1
ATOM 715 N N . MET A 1 98 ? 13.430 -2.586 -7.534 1.00 97.38 98 MET A N 1
ATOM 716 C CA . MET A 1 98 ? 13.729 -1.189 -7.249 1.00 97.38 98 MET A CA 1
ATOM 717 C C . MET A 1 98 ? 12.607 -0.542 -6.437 1.00 97.38 98 MET A C 1
ATOM 719 O O . MET A 1 98 ? 11.431 -0.827 -6.671 1.00 97.38 98 MET A O 1
ATOM 723 N N . PRO A 1 99 ? 12.935 0.307 -5.451 1.00 97.38 99 PRO A N 1
ATOM 724 C CA . PRO A 1 99 ? 11.920 1.022 -4.697 1.00 97.38 99 PRO A CA 1
ATOM 725 C C . PRO A 1 99 ? 11.234 2.052 -5.598 1.00 97.38 99 PRO A C 1
ATOM 727 O O . PRO A 1 99 ? 11.908 2.844 -6.255 1.00 97.38 99 PRO A O 1
ATOM 730 N N . LEU A 1 100 ? 9.904 2.068 -5.593 1.00 97.12 100 LEU A N 1
ATOM 731 C CA . LEU A 1 100 ? 9.146 3.103 -6.287 1.00 97.12 100 LEU A CA 1
ATOM 732 C C . LEU A 1 100 ? 9.144 4.386 -5.453 1.00 97.12 100 LEU A C 1
ATOM 734 O O . LEU A 1 100 ? 9.075 4.349 -4.220 1.00 97.12 100 LEU A O 1
ATOM 738 N N . VAL A 1 101 ? 9.236 5.524 -6.135 1.00 97.12 101 VAL A N 1
ATOM 739 C CA . VAL A 1 101 ? 9.232 6.853 -5.517 1.00 97.12 101 VAL A CA 1
ATOM 740 C C . VAL A 1 101 ? 7.873 7.505 -5.711 1.00 97.12 101 VAL A C 1
ATOM 742 O O . VAL A 1 101 ? 7.288 7.429 -6.791 1.00 97.12 101 VAL A O 1
ATOM 745 N N . ASN A 1 102 ? 7.359 8.140 -4.661 1.00 96.06 102 ASN A N 1
ATOM 746 C CA . ASN A 1 102 ? 6.166 8.970 -4.770 1.00 96.06 102 ASN A CA 1
ATOM 747 C C . ASN A 1 102 ? 6.497 10.372 -5.312 1.00 96.06 102 ASN A C 1
ATOM 749 O O . ASN A 1 102 ? 7.662 10.763 -5.397 1.00 96.06 102 ASN A O 1
ATOM 753 N N . GLN A 1 103 ? 5.465 11.154 -5.638 1.00 93.81 103 GLN A N 1
ATOM 754 C CA . GLN A 1 103 ? 5.608 12.539 -6.116 1.00 93.81 103 GLN A CA 1
ATOM 755 C C . GLN A 1 103 ? 6.330 13.470 -5.118 1.00 93.81 103 GLN A C 1
ATOM 757 O O . GLN A 1 103 ? 6.857 14.507 -5.512 1.00 93.81 103 GLN A O 1
ATOM 762 N N . ALA A 1 104 ? 6.412 13.097 -3.836 1.00 93.94 104 ALA A N 1
ATOM 763 C CA . ALA A 1 104 ? 7.201 13.799 -2.821 1.00 93.94 104 ALA A CA 1
ATOM 764 C C . ALA A 1 104 ? 8.681 13.353 -2.760 1.00 93.94 104 ALA A C 1
ATOM 766 O O . ALA A 1 104 ? 9.388 13.715 -1.821 1.00 93.94 104 ALA A O 1
ATOM 767 N N . ALA A 1 105 ? 9.153 12.566 -3.736 1.00 94.94 105 ALA A N 1
ATOM 768 C CA . ALA A 1 105 ? 10.498 11.988 -3.799 1.00 94.94 105 ALA A CA 1
ATOM 769 C C . ALA A 1 105 ? 10.857 11.081 -2.601 1.00 94.94 105 ALA A C 1
ATOM 771 O O . ALA A 1 105 ? 12.027 10.924 -2.246 1.00 94.94 105 ALA A O 1
ATOM 772 N N . LEU A 1 106 ? 9.854 10.453 -1.979 1.00 96.06 106 LEU A N 1
ATOM 773 C CA . LEU A 1 106 ? 10.028 9.490 -0.891 1.00 96.06 106 LEU A CA 1
ATOM 774 C C . LEU A 1 106 ? 9.753 8.067 -1.384 1.00 96.06 106 LEU A C 1
ATOM 776 O O . LEU A 1 106 ? 8.852 7.830 -2.184 1.00 96.06 106 LEU A O 1
ATOM 780 N N . THR A 1 107 ? 10.501 7.098 -0.854 1.00 96.19 107 THR A N 1
ATOM 781 C CA . THR A 1 107 ? 10.262 5.661 -1.110 1.00 96.19 107 THR A CA 1
ATOM 782 C C . THR A 1 107 ? 9.308 5.025 -0.099 1.00 96.19 107 THR A C 1
ATOM 784 O O . THR A 1 107 ? 8.867 3.894 -0.279 1.00 96.19 107 THR A O 1
ATOM 787 N N . LEU A 1 108 ? 8.992 5.741 0.981 1.00 96.69 108 LEU A N 1
ATOM 788 C CA . LEU A 1 108 ? 8.052 5.319 2.012 1.00 96.69 108 LEU A CA 1
ATOM 789 C C . LEU A 1 108 ? 6.755 6.106 1.872 1.00 96.69 108 LEU A C 1
ATOM 791 O O . LEU A 1 108 ? 6.772 7.308 1.607 1.00 96.69 108 LEU A O 1
ATOM 795 N N . THR A 1 109 ? 5.631 5.430 2.082 1.00 96.44 109 THR A N 1
ATOM 796 C CA . THR A 1 109 ? 4.305 6.049 2.076 1.00 96.44 109 THR A CA 1
ATOM 797 C C . THR A 1 109 ? 3.569 5.707 3.359 1.00 96.44 109 THR A C 1
ATOM 799 O O . THR A 1 109 ? 3.265 4.547 3.630 1.00 96.44 109 THR A O 1
ATOM 802 N N . THR A 1 110 ? 3.281 6.736 4.152 1.00 97.12 110 THR A N 1
ATOM 803 C CA . THR A 1 110 ? 2.421 6.630 5.332 1.00 97.12 110 THR A CA 1
ATOM 804 C C . THR A 1 110 ? 0.964 6.655 4.887 1.00 97.12 110 THR A C 1
ATOM 806 O O . THR A 1 110 ? 0.525 7.613 4.245 1.00 97.12 110 THR A O 1
ATOM 809 N N . LEU A 1 111 ? 0.205 5.619 5.241 1.00 97.06 111 LEU A N 1
ATOM 810 C CA . LEU A 1 111 ? -1.237 5.572 5.005 1.00 97.06 111 LEU A CA 1
ATOM 811 C C . LEU A 1 111 ? -1.920 6.235 6.200 1.00 97.06 111 LEU A C 1
ATOM 813 O O . LEU A 1 111 ? -2.156 5.602 7.227 1.00 97.06 111 LEU A O 1
ATOM 817 N N . VAL A 1 112 ? -2.143 7.542 6.087 1.00 97.00 112 VAL A N 1
ATOM 818 C CA . VAL A 1 112 ? -2.709 8.351 7.170 1.00 97.00 112 VAL A CA 1
ATOM 819 C C . VAL A 1 112 ? -4.193 8.030 7.314 1.00 97.00 112 VAL A C 1
ATOM 821 O O . VAL A 1 112 ? -4.981 8.331 6.421 1.00 97.00 112 VAL A O 1
ATOM 824 N N . ILE A 1 113 ? -4.553 7.416 8.437 1.00 97.12 113 ILE A N 1
ATOM 825 C CA . ILE A 1 113 ? -5.936 7.191 8.844 1.00 97.12 113 ILE A CA 1
ATOM 826 C C . ILE A 1 113 ? -6.496 8.486 9.430 1.00 97.12 113 ILE A C 1
ATOM 828 O O . ILE A 1 113 ? -5.977 9.005 10.421 1.00 97.12 113 ILE A O 1
ATOM 832 N N . ASP A 1 114 ? -7.596 8.959 8.852 1.00 95.62 114 ASP A N 1
ATOM 833 C CA . ASP A 1 114 ? -8.441 10.001 9.424 1.00 95.62 114 ASP A CA 1
ATOM 834 C C . ASP A 1 114 ? -9.793 9.382 9.785 1.00 95.62 114 ASP A C 1
ATOM 836 O O . ASP A 1 114 ? -10.718 9.288 8.974 1.00 95.62 114 ASP A O 1
ATOM 840 N N . THR A 1 115 ? -9.927 8.966 11.045 1.00 92.50 115 THR A N 1
ATOM 841 C CA . THR A 1 115 ? -11.147 8.315 11.536 1.00 92.50 115 THR A CA 1
ATOM 842 C C . THR A 1 115 ? -12.377 9.218 11.479 1.00 92.50 115 THR A C 1
ATOM 844 O O . THR A 1 115 ? -13.489 8.708 11.625 1.00 92.50 115 THR A O 1
ATOM 847 N N . THR A 1 116 ? -12.225 10.523 11.240 1.00 93.31 116 THR A N 1
ATOM 848 C CA . THR A 1 116 ? -13.338 11.466 11.097 1.00 93.31 116 THR A CA 1
ATOM 849 C C . THR A 1 116 ? -13.733 11.620 9.633 1.00 93.31 116 THR A C 1
ATOM 851 O O . THR A 1 116 ? -14.901 11.412 9.303 1.00 93.31 116 THR A O 1
ATOM 854 N N . ASN A 1 117 ? -12.768 11.919 8.759 1.00 95.75 117 ASN A N 1
ATOM 855 C CA . ASN A 1 117 ? -13.036 12.376 7.391 1.00 95.75 117 ASN A CA 1
ATOM 856 C C . ASN A 1 117 ? -12.836 11.312 6.303 1.00 95.75 117 ASN A C 1
ATOM 858 O O . ASN A 1 117 ? -13.233 11.543 5.160 1.00 95.75 117 ASN A O 1
ATOM 862 N N . ASP A 1 118 ? -12.253 10.153 6.622 1.00 97.31 118 ASP A N 1
ATOM 863 C CA . ASP A 1 118 ? -12.103 9.082 5.638 1.00 97.31 118 ASP A CA 1
ATOM 864 C C . ASP A 1 118 ? -13.461 8.604 5.111 1.00 97.31 118 ASP A C 1
ATOM 866 O O . ASP A 1 118 ? -14.443 8.461 5.852 1.00 97.31 118 ASP A O 1
ATOM 870 N N . THR A 1 119 ? -13.493 8.313 3.808 1.00 97.38 119 THR A N 1
ATOM 871 C CA . THR A 1 119 ? -14.698 7.827 3.125 1.00 97.38 119 THR A CA 1
ATOM 872 C C . THR A 1 119 ? -15.138 6.504 3.742 1.00 97.38 119 THR A C 1
ATOM 874 O O . THR A 1 119 ? -14.302 5.641 4.001 1.00 97.38 119 THR A O 1
ATOM 877 N N . SER A 1 120 ? -16.443 6.326 3.948 1.00 97.50 120 SER A N 1
ATOM 878 C CA . SER A 1 120 ? -17.028 5.142 4.583 1.00 97.50 120 SER A CA 1
ATOM 879 C C . SER A 1 120 ? -18.087 4.502 3.689 1.00 97.50 120 SER A C 1
ATOM 881 O O . SER A 1 120 ? -18.868 5.213 3.060 1.00 97.50 120 SER A O 1
ATOM 883 N N . ASP A 1 121 ? -18.143 3.169 3.672 1.00 96.75 121 ASP A N 1
ATOM 884 C CA . ASP A 1 121 ? -19.254 2.395 3.091 1.00 96.75 121 ASP A CA 1
ATOM 885 C C . ASP A 1 121 ? -20.216 1.828 4.157 1.00 96.75 121 ASP A C 1
ATOM 887 O O . ASP A 1 121 ? -21.101 1.030 3.852 1.00 96.75 121 ASP A O 1
ATOM 891 N N . GLY A 1 122 ? -20.037 2.233 5.418 1.00 96.69 122 GLY A N 1
ATOM 892 C CA . GLY A 1 122 ? -20.798 1.755 6.574 1.00 96.69 122 GLY A CA 1
ATOM 893 C C . GLY A 1 122 ? -20.170 0.556 7.289 1.00 96.69 122 GLY A C 1
ATOM 894 O O . GLY A 1 122 ? -20.384 0.407 8.488 1.00 96.69 122 GLY A O 1
ATOM 895 N N . THR A 1 123 ? -19.349 -0.247 6.606 1.00 96.69 123 THR A N 1
ATOM 896 C CA . THR A 1 123 ? -18.591 -1.359 7.216 1.00 96.69 123 THR A CA 1
ATOM 897 C C . THR A 1 123 ? -17.113 -1.008 7.345 1.00 96.69 123 THR A C 1
ATOM 899 O O . THR A 1 123 ? -16.491 -1.231 8.383 1.00 96.69 123 THR A O 1
ATOM 902 N N . PHE A 1 124 ? -16.559 -0.407 6.298 1.00 98.06 124 PHE A N 1
ATOM 903 C CA . PHE A 1 124 ? -15.161 -0.045 6.185 1.00 98.06 124 PHE A CA 1
ATOM 904 C C . PHE A 1 124 ? -14.994 1.441 5.903 1.00 98.06 124 PHE A C 1
ATOM 906 O O . PHE A 1 124 ? -15.822 2.078 5.246 1.00 98.06 124 PHE A O 1
ATOM 913 N N . LYS A 1 125 ? -13.865 1.966 6.368 1.00 98.12 125 LYS A N 1
ATOM 914 C CA . LYS A 1 125 ? -13.325 3.258 5.973 1.00 98.12 125 LYS A CA 1
ATOM 915 C C . LYS A 1 125 ? -12.117 3.089 5.062 1.00 98.12 125 LYS A C 1
ATOM 917 O O . LYS A 1 125 ? -11.434 2.061 5.082 1.00 98.12 125 LYS A O 1
ATOM 922 N N . TYR A 1 126 ? -11.870 4.115 4.258 1.00 98.25 126 TYR A N 1
ATOM 923 C CA . TYR A 1 126 ? -10.825 4.139 3.246 1.00 98.25 126 TYR A CA 1
ATOM 924 C C . TYR A 1 126 ? -10.010 5.418 3.378 1.00 98.25 126 TYR A C 1
ATOM 926 O O . TYR A 1 126 ? -10.573 6.509 3.265 1.00 98.25 126 TYR A O 1
ATOM 934 N N . THR A 1 127 ? -8.696 5.281 3.558 1.00 98.00 127 THR A N 1
ATOM 935 C CA . THR A 1 127 ? -7.804 6.443 3.650 1.00 98.00 127 THR A CA 1
ATOM 936 C C . THR A 1 127 ? -7.866 7.270 2.376 1.00 98.00 127 THR A C 1
ATOM 938 O O . THR A 1 127 ? -7.799 6.723 1.266 1.00 98.00 127 THR A O 1
ATOM 941 N N . THR A 1 128 ? -7.938 8.585 2.533 1.00 96.19 128 THR A N 1
ATOM 942 C CA . THR A 1 128 ? -7.893 9.521 1.404 1.00 96.19 128 THR A CA 1
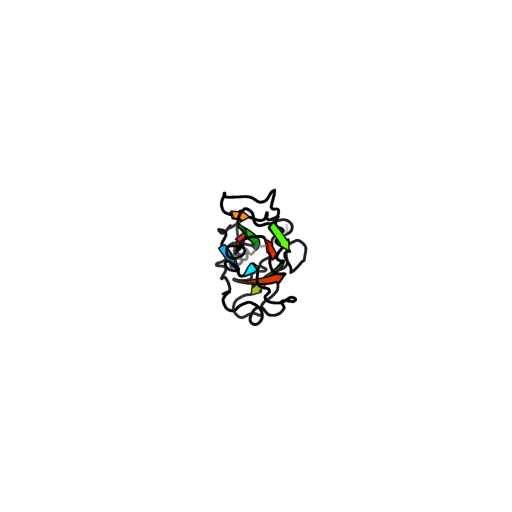ATOM 943 C C . THR A 1 128 ? -6.543 9.448 0.682 1.00 96.19 128 THR A C 1
ATOM 945 O O . THR A 1 128 ? -5.494 9.418 1.323 1.00 96.19 128 THR A O 1
ATOM 948 N N . VAL A 1 129 ? -6.567 9.428 -0.658 1.00 94.88 129 VAL A N 1
ATOM 949 C CA . VAL A 1 129 ? -5.355 9.409 -1.493 1.00 94.88 129 VAL A CA 1
ATOM 950 C C . VAL A 1 129 ? -5.188 10.731 -2.228 1.00 94.88 129 VAL A C 1
ATOM 952 O O . VAL A 1 129 ? -6.043 11.119 -3.025 1.00 94.88 129 VAL A O 1
ATOM 955 N N . TYR A 1 130 ? -4.050 11.386 -2.018 1.00 93.12 130 TYR A N 1
ATOM 956 C CA . TYR A 1 130 ? -3.679 12.623 -2.699 1.00 93.12 130 TYR A CA 1
ATOM 957 C C . TYR A 1 130 ? -2.723 12.323 -3.850 1.00 93.12 130 TYR A C 1
ATOM 959 O O . TYR A 1 130 ? -1.529 12.123 -3.637 1.00 93.12 130 TYR A O 1
ATOM 967 N N . VAL A 1 131 ? -3.234 12.317 -5.083 1.00 92.69 131 VAL A N 1
ATOM 968 C CA . VAL A 1 131 ? -2.451 11.978 -6.290 1.00 92.69 131 VAL A CA 1
ATOM 969 C C . VAL A 1 131 ? -1.199 12.851 -6.428 1.00 92.69 131 VAL A C 1
ATOM 971 O O . VAL A 1 131 ? -0.136 12.342 -6.759 1.00 92.69 131 VAL A O 1
ATOM 974 N N . SER A 1 132 ? -1.288 14.141 -6.097 1.00 92.62 132 SER A N 1
ATOM 975 C CA . SER A 1 132 ? -0.163 15.084 -6.179 1.00 92.62 132 SER A CA 1
ATOM 976 C C . SER A 1 132 ? 0.991 14.798 -5.212 1.00 92.62 132 SER A C 1
ATOM 978 O O . SER A 1 132 ? 2.055 15.385 -5.369 1.00 92.62 132 SER A O 1
ATOM 980 N N . LEU A 1 133 ? 0.794 13.934 -4.212 1.00 91.19 133 LEU A N 1
ATOM 981 C CA . LEU A 1 133 ? 1.791 13.638 -3.177 1.00 91.19 133 LEU A CA 1
ATOM 982 C C . LEU A 1 133 ? 2.133 12.146 -3.097 1.00 91.19 133 LEU A C 1
ATOM 984 O O . LEU A 1 133 ? 3.287 11.784 -2.889 1.00 91.19 133 LEU A O 1
ATOM 988 N N . GLN A 1 134 ? 1.128 11.282 -3.239 1.00 93.62 134 GLN A N 1
ATOM 989 C CA . GLN A 1 134 ? 1.216 9.852 -2.940 1.00 93.62 134 GLN A CA 1
ATOM 990 C C . GLN A 1 134 ? 1.238 8.962 -4.183 1.00 93.62 134 GLN A C 1
ATOM 992 O O . GLN A 1 134 ? 1.483 7.766 -4.041 1.00 93.62 134 GLN A O 1
ATOM 997 N N . ALA A 1 135 ? 0.983 9.503 -5.380 1.00 95.62 135 ALA A N 1
ATOM 998 C CA . ALA A 1 135 ? 1.146 8.721 -6.599 1.00 95.62 135 ALA A CA 1
ATOM 999 C C . ALA A 1 135 ? 2.610 8.296 -6.742 1.00 95.62 135 ALA A C 1
ATOM 1001 O O . ALA A 1 135 ? 3.509 9.124 -6.594 1.00 95.62 135 ALA A O 1
ATOM 1002 N N . MET A 1 136 ? 2.842 7.011 -6.991 1.00 96.12 136 MET A N 1
ATOM 1003 C CA . MET A 1 136 ? 4.172 6.463 -7.237 1.00 96.12 136 MET A CA 1
ATOM 1004 C C . MET A 1 136 ? 4.359 6.246 -8.727 1.00 96.12 136 MET A C 1
ATOM 1006 O O . MET A 1 136 ? 3.499 5.634 -9.360 1.00 96.12 136 MET A O 1
ATOM 1010 N N . ASP A 1 137 ? 5.475 6.716 -9.268 1.00 94.19 137 ASP A N 1
ATOM 1011 C CA . ASP A 1 137 ? 5.826 6.439 -10.657 1.00 94.19 137 ASP A CA 1
ATOM 1012 C C . ASP A 1 137 ? 6.185 4.955 -10.796 1.00 94.19 137 ASP A C 1
ATOM 1014 O O . ASP A 1 137 ? 6.985 4.420 -10.023 1.00 94.19 137 ASP A O 1
ATOM 1018 N N . LEU A 1 138 ? 5.565 4.280 -11.763 1.00 93.81 138 LEU A N 1
ATOM 1019 C CA . LEU A 1 138 ? 5.850 2.881 -12.058 1.00 93.81 138 LEU A CA 1
ATOM 1020 C C . LEU A 1 138 ? 7.183 2.698 -12.789 1.00 93.81 138 LEU A C 1
ATOM 1022 O O . LEU A 1 138 ? 7.690 1.583 -12.797 1.00 93.81 138 LEU A O 1
ATOM 1026 N N . LEU A 1 139 ? 7.747 3.741 -13.412 1.00 92.38 139 LEU A N 1
ATOM 1027 C CA . LEU A 1 139 ? 9.038 3.703 -14.117 1.00 92.38 139 LEU A CA 1
ATOM 1028 C C . LEU A 1 139 ? 9.149 2.554 -15.141 1.00 92.38 139 LEU A C 1
ATOM 1030 O O . LEU A 1 139 ? 10.223 2.003 -15.376 1.00 92.38 139 LEU A O 1
ATOM 1034 N N . GLY A 1 140 ? 8.021 2.158 -15.738 1.00 90.25 140 GLY A N 1
ATOM 1035 C CA . GLY A 1 140 ? 7.950 1.035 -16.676 1.00 90.25 140 GLY A CA 1
ATOM 1036 C C . GLY A 1 140 ? 8.017 -0.360 -16.040 1.00 90.25 140 GLY A C 1
ATOM 1037 O O . GLY A 1 140 ? 8.094 -1.343 -16.777 1.00 90.25 140 GLY A O 1
ATOM 1038 N N . CYS A 1 141 ? 7.964 -0.478 -14.708 1.00 94.31 141 CYS A N 1
ATOM 1039 C CA . CYS A 1 141 ? 7.853 -1.762 -14.022 1.00 94.31 141 CYS A CA 1
ATOM 1040 C C . CYS A 1 141 ? 6.596 -2.524 -14.442 1.00 94.31 141 CYS A C 1
ATOM 1042 O O . CYS A 1 141 ? 5.507 -1.964 -14.569 1.00 94.31 141 CYS A O 1
ATOM 1044 N N . GLN A 1 142 ? 6.754 -3.835 -14.594 1.00 94.44 142 GLN A N 1
ATOM 1045 C CA . GLN A 1 142 ? 5.684 -4.766 -14.951 1.00 94.44 142 GLN A CA 1
ATOM 1046 C C . GLN A 1 142 ? 5.213 -5.596 -13.760 1.00 94.44 142 GLN A C 1
ATOM 1048 O O . GLN A 1 142 ? 4.139 -6.188 -13.812 1.00 94.44 142 GLN A O 1
ATOM 1053 N N . GLU A 1 143 ? 5.998 -5.655 -12.691 1.00 95.44 143 GLU A N 1
ATOM 1054 C CA . GLU A 1 143 ? 5.630 -6.326 -11.452 1.00 95.44 143 GLU A CA 1
ATOM 1055 C C . GLU A 1 143 ? 5.787 -5.366 -10.282 1.00 95.44 143 GLU A C 1
ATOM 1057 O O . GLU A 1 143 ? 6.739 -4.586 -10.259 1.00 95.44 143 GLU A O 1
ATOM 1062 N N . ILE A 1 144 ? 4.873 -5.439 -9.314 1.00 96.56 144 ILE A N 1
ATOM 1063 C CA . ILE A 1 144 ? 4.943 -4.669 -8.070 1.00 96.56 144 ILE A CA 1
ATOM 1064 C C . ILE A 1 144 ? 4.740 -5.562 -6.847 1.00 96.56 144 ILE A C 1
ATOM 1066 O O . ILE A 1 144 ? 4.026 -6.565 -6.901 1.00 96.56 144 ILE A O 1
ATOM 1070 N N . VAL A 1 145 ? 5.333 -5.170 -5.723 1.00 97.06 145 VAL A N 1
ATOM 1071 C CA . VAL A 1 145 ? 5.121 -5.805 -4.417 1.00 97.06 145 VAL A CA 1
ATOM 1072 C C . VAL A 1 145 ? 5.201 -4.762 -3.302 1.00 97.06 145 VAL A C 1
ATOM 1074 O O . VAL A 1 145 ? 5.962 -3.797 -3.391 1.00 97.06 145 VAL A O 1
ATOM 1077 N N . GLY A 1 146 ? 4.388 -4.931 -2.258 1.00 97.12 146 GLY A N 1
ATOM 1078 C CA . GLY A 1 146 ? 4.317 -4.024 -1.114 1.00 97.12 146 GLY A CA 1
ATOM 1079 C C . GLY A 1 146 ? 4.762 -4.691 0.185 1.00 97.12 146 GLY A C 1
ATOM 1080 O O . GLY A 1 146 ? 4.353 -5.812 0.491 1.00 97.12 146 GLY A O 1
ATOM 1081 N N . GLY A 1 147 ? 5.571 -3.978 0.964 1.00 97.38 147 GLY A N 1
ATOM 1082 C CA . GLY A 1 147 ? 5.972 -4.372 2.311 1.00 97.38 147 GLY A CA 1
ATOM 1083 C C . GLY A 1 147 ? 5.644 -3.297 3.344 1.00 97.38 147 GLY A C 1
ATOM 1084 O O . GLY A 1 147 ? 5.512 -2.117 3.017 1.00 97.38 147 GLY A O 1
ATOM 1085 N N . VAL A 1 148 ? 5.519 -3.715 4.596 1.00 97.94 148 VAL A N 1
ATOM 1086 C CA . VAL A 1 148 ? 5.184 -2.909 5.768 1.00 97.94 148 VAL A CA 1
ATOM 1087 C C . VAL A 1 148 ? 6.471 -2.597 6.533 1.00 97.94 148 VAL A C 1
ATOM 1089 O O . VAL A 1 148 ? 7.141 -3.502 7.032 1.00 97.94 148 VAL A O 1
ATOM 1092 N N . THR A 1 149 ? 6.810 -1.312 6.651 1.00 98.00 149 THR A N 1
ATOM 1093 C CA . THR A 1 149 ? 7.951 -0.817 7.449 1.00 98.00 149 THR A CA 1
ATOM 1094 C C . THR A 1 149 ? 7.540 -0.284 8.814 1.00 98.00 149 THR A C 1
ATOM 1096 O O . THR A 1 149 ? 8.364 -0.103 9.707 1.00 98.00 149 THR A O 1
ATOM 1099 N N . THR A 1 150 ? 6.254 -0.004 8.998 1.00 98.25 150 THR A N 1
ATOM 1100 C CA . THR A 1 150 ? 5.660 0.312 10.296 1.00 98.25 150 THR A CA 1
ATOM 1101 C C . THR A 1 150 ? 4.278 -0.307 10.316 1.00 98.25 150 THR A C 1
ATOM 1103 O O . THR A 1 150 ? 3.471 -0.021 9.434 1.00 98.25 150 THR A O 1
ATOM 1106 N N . ALA A 1 151 ? 4.030 -1.186 11.283 1.00 97.81 151 ALA A N 1
ATOM 1107 C CA . ALA A 1 151 ? 2.768 -1.900 11.393 1.00 97.81 151 ALA A CA 1
ATOM 1108 C C . ALA A 1 151 ? 1.624 -0.966 11.807 1.00 97.81 151 ALA A C 1
ATOM 1110 O O . ALA A 1 151 ? 1.799 -0.074 12.641 1.00 97.81 151 ALA A O 1
ATOM 1111 N N . LEU A 1 152 ? 0.435 -1.219 11.258 1.00 97.94 152 LEU A N 1
ATOM 1112 C CA . LEU A 1 1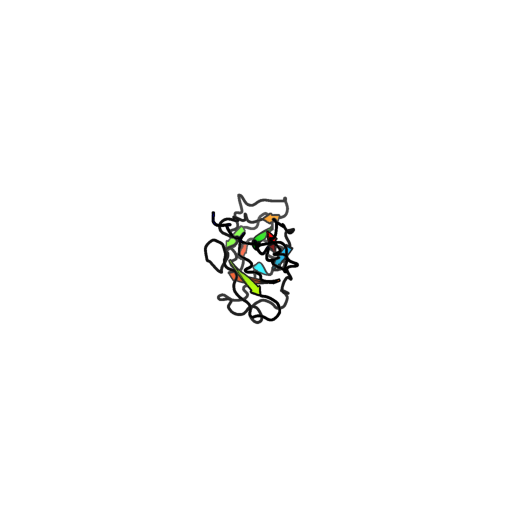52 ? -0.809 -0.646 11.757 1.00 97.94 152 LEU A CA 1
ATOM 1113 C C . LEU A 1 152 ? -1.012 -1.101 13.205 1.00 97.94 152 LEU A C 1
ATOM 1115 O O . LEU A 1 152 ? -1.007 -2.299 13.486 1.00 97.94 152 LEU A O 1
ATOM 1119 N N . SER A 1 153 ? -1.252 -0.159 14.111 1.00 97.19 153 SER A N 1
ATOM 1120 C CA . SER A 1 153 ? -1.642 -0.480 15.484 1.00 97.19 153 SER A CA 1
ATOM 1121 C C . SER A 1 153 ? -2.757 0.434 15.972 1.00 97.19 153 SER A C 1
ATOM 1123 O O . SER A 1 153 ? -2.876 1.589 15.553 1.00 97.19 153 SER A O 1
ATOM 1125 N N . GLY A 1 154 ? -3.607 -0.100 16.843 1.00 95.12 154 GLY A N 1
ATOM 1126 C CA . GLY A 1 154 ? -4.784 0.582 17.357 1.00 95.12 154 GLY A CA 1
ATOM 1127 C C . GLY A 1 154 ? -5.663 -0.341 18.191 1.00 95.12 154 GLY A C 1
ATOM 1128 O O . GLY A 1 154 ? -5.363 -1.525 18.348 1.00 95.12 154 GLY A O 1
ATOM 1129 N N . VAL A 1 155 ? -6.756 0.207 18.713 1.00 94.44 155 VAL A N 1
ATOM 1130 C CA . VAL A 1 155 ? -7.809 -0.545 19.403 1.00 94.44 155 VAL A CA 1
ATOM 1131 C C . VAL A 1 155 ? -8.922 -0.863 18.403 1.00 94.44 155 VAL A C 1
ATOM 1133 O O . VAL A 1 155 ? -9.389 0.019 17.684 1.00 94.44 155 VAL A O 1
ATOM 1136 N N . GLY A 1 156 ? -9.354 -2.123 18.363 1.00 91.69 156 GLY A N 1
ATOM 1137 C CA . GLY A 1 156 ? -10.352 -2.624 17.417 1.00 91.69 156 GLY A CA 1
ATOM 1138 C C . GLY A 1 156 ? -9.816 -3.781 16.576 1.00 91.69 156 GLY A C 1
ATOM 1139 O O . GLY A 1 156 ? -8.773 -4.357 16.882 1.00 91.69 156 GLY A O 1
ATOM 1140 N N . THR A 1 157 ? -10.541 -4.130 15.514 1.00 91.25 157 THR A N 1
ATOM 1141 C CA . THR A 1 157 ? -10.149 -5.218 14.612 1.00 91.25 157 THR A CA 1
ATOM 1142 C C . THR A 1 157 ? -9.149 -4.704 13.582 1.00 91.25 157 THR A C 1
ATOM 1144 O O . THR A 1 157 ? -9.424 -3.758 12.852 1.00 91.25 157 THR A O 1
ATOM 1147 N N . THR A 1 158 ? -7.976 -5.333 13.517 1.00 93.56 158 THR A N 1
ATOM 1148 C CA . THR A 1 158 ? -6.996 -5.120 12.439 1.00 93.56 158 THR A CA 1
ATOM 1149 C C . THR A 1 158 ? -7.030 -6.237 11.402 1.00 93.56 158 THR A C 1
ATOM 1151 O O . THR A 1 158 ? -6.524 -6.059 10.299 1.00 93.56 158 THR A O 1
ATOM 1154 N N . SER A 1 159 ? -7.657 -7.375 11.716 1.00 94.56 159 SER A N 1
ATOM 1155 C CA . SER A 1 159 ? -7.688 -8.567 10.863 1.00 94.56 159 SER A CA 1
ATOM 1156 C C . SER A 1 159 ? -8.365 -8.350 9.509 1.00 94.56 159 SER A C 1
ATOM 1158 O O . SER A 1 159 ? -8.056 -9.080 8.575 1.00 94.56 159 SER A O 1
ATOM 1160 N N . ASN A 1 160 ? -9.237 -7.345 9.370 1.00 95.94 160 ASN A N 1
ATOM 1161 C CA . ASN A 1 160 ? -9.859 -6.998 8.088 1.00 95.94 160 ASN A CA 1
ATOM 1162 C C . ASN A 1 160 ? -9.155 -5.840 7.367 1.00 95.94 160 ASN A C 1
ATOM 1164 O O . ASN A 1 160 ? -9.594 -5.440 6.287 1.00 95.94 160 ASN A O 1
ATOM 1168 N N . ALA A 1 161 ? -8.095 -5.270 7.950 1.00 97.38 161 ALA A N 1
ATOM 1169 C CA . ALA A 1 161 ? -7.390 -4.149 7.352 1.00 97.38 161 ALA A CA 1
ATOM 1170 C C . ALA A 1 161 ? -6.572 -4.625 6.144 1.00 97.38 161 ALA A C 1
ATOM 1172 O O . ALA A 1 161 ? -5.774 -5.555 6.255 1.00 97.38 161 ALA A O 1
ATOM 1173 N N . VAL A 1 162 ? -6.785 -3.993 4.990 1.00 97.50 162 VAL A N 1
ATOM 1174 C CA . VAL A 1 162 ? -6.225 -4.388 3.688 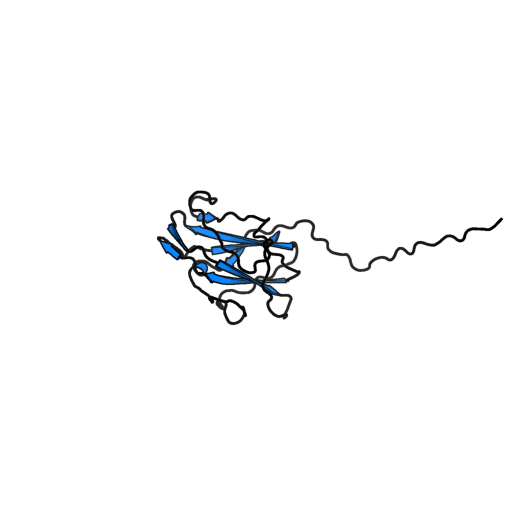1.00 97.50 162 VAL A CA 1
ATOM 1175 C C . VAL A 1 162 ? -5.586 -3.171 3.040 1.00 97.50 162 VAL A C 1
ATOM 1177 O O . VAL A 1 162 ? -6.234 -2.130 2.906 1.00 97.50 162 VAL A O 1
ATOM 1180 N N . VAL A 1 163 ? -4.349 -3.300 2.563 1.00 97.88 163 VAL A N 1
ATOM 1181 C CA . VAL A 1 163 ? -3.762 -2.269 1.696 1.00 97.88 163 VAL A CA 1
ATOM 1182 C C . VAL A 1 163 ? -4.173 -2.567 0.266 1.00 97.88 163 VAL A C 1
ATOM 1184 O O . VAL A 1 163 ? -3.973 -3.675 -0.232 1.00 97.88 163 VAL A O 1
ATOM 1187 N N . GLN A 1 164 ? -4.757 -1.577 -0.395 1.00 97.69 164 GLN A N 1
ATOM 1188 C CA . GLN A 1 164 ? -5.222 -1.672 -1.768 1.00 97.69 164 GLN A CA 1
ATOM 1189 C C . GLN A 1 164 ? -4.421 -0.745 -2.667 1.00 97.69 164 GLN A C 1
ATOM 1191 O O . GLN A 1 164 ? -4.051 0.351 -2.254 1.00 97.69 164 GLN A O 1
ATOM 1196 N N . PHE A 1 165 ? -4.229 -1.149 -3.915 1.00 96.69 165 PHE A N 1
ATOM 1197 C CA . PHE A 1 165 ? -3.612 -0.327 -4.940 1.00 96.69 165 PHE A CA 1
ATOM 1198 C C . PHE A 1 165 ? -4.543 -0.121 -6.135 1.00 96.69 165 PHE A C 1
ATOM 1200 O O . PHE A 1 165 ? -5.482 -0.890 -6.353 1.00 96.69 165 PHE A O 1
ATOM 1207 N N . LYS A 1 166 ? -4.274 0.925 -6.910 1.00 94.69 166 LYS A N 1
ATOM 1208 C CA . LYS A 1 166 ? -4.918 1.210 -8.191 1.00 94.69 166 LYS A CA 1
ATOM 1209 C C . LYS A 1 166 ? -3.894 1.836 -9.133 1.00 94.69 166 LYS A C 1
ATOM 1211 O O . LYS A 1 166 ? -3.135 2.700 -8.710 1.00 94.69 166 LYS A O 1
ATOM 1216 N N . VAL A 1 167 ? -3.895 1.417 -10.391 1.00 93.88 167 VAL A N 1
ATOM 1217 C CA . VAL A 1 167 ? -3.063 2.004 -11.448 1.00 93.88 167 VAL A CA 1
ATOM 1218 C C . VAL A 1 167 ? -3.867 3.078 -12.181 1.00 93.88 167 VAL A C 1
ATOM 1220 O O . VAL A 1 167 ? -5.056 2.863 -12.451 1.00 93.88 167 VAL A O 1
ATOM 1223 N N . ILE A 1 168 ? -3.239 4.227 -12.448 1.00 91.38 168 ILE A N 1
ATOM 1224 C CA . ILE A 1 168 ? -3.817 5.379 -13.162 1.00 91.38 168 ILE A CA 1
ATOM 1225 C C . ILE A 1 168 ? -2.874 5.952 -14.227 1.00 91.38 168 ILE A C 1
ATOM 1227 O O . ILE A 1 168 ? -1.644 5.701 -14.157 1.00 91.38 168 ILE A O 1
#